Protein AF-A0A936DW73-F1 (afdb_monomer_lite)

Secondary structure (DSSP, 8-state):
-----------SS------EEEEEE-TTSSEEEEEE-TTSSS-EEEEEETTT--EEES--S--SEEEEEEE-TTSSEEEEEEEETTEEEEEEEETTT--EEEE--PPSSEEEEEEE-TTSSEEEEEEEETTEEEEEEEEETTS---

Foldseek 3Di:
DDDPPDDDDDDDDDDDDWDWDDWDAAPVNQWTWTFIQVVHPATFIWIQGPVVRDIDTLPPPDPFHWDDWDAFLVRQKIWTWTQDPNWTWIWMAGPVVSDIDTDPPDDTFHWADWDHDNVSFKIKIWGDDPVRHIDIDIDGSPPPPD

Radius of gyration: 16.47 Å; chains: 1; bounding box: 49×44×39 Å

Structure (mmCIF, N/CA/C/O backbone):
data_AF-A0A936DW73-F1
#
_entry.id   AF-A0A936DW73-F1
#
loop_
_atom_site.group_PDB
_atom_site.id
_atom_site.type_symbol
_atom_site.label_atom_id
_atom_site.label_alt_id
_atom_site.label_comp_id
_atom_site.label_asym_id
_atom_site.label_entity_id
_atom_site.label_seq_id
_atom_site.pdbx_PDB_ins_code
_atom_site.Cartn_x
_atom_site.Cartn_y
_atom_site.Cartn_z
_atom_site.occupancy
_atom_site.B_iso_or_equiv
_atom_site.auth_seq_id
_atom_site.auth_comp_id
_atom_site.auth_asym_id
_atom_site.auth_atom_id
_atom_site.pdbx_PDB_model_num
ATOM 1 N N . MET A 1 1 ? -27.380 -3.874 5.807 1.00 38.62 1 MET A N 1
ATOM 2 C CA . MET A 1 1 ? -26.579 -2.664 6.089 1.00 38.62 1 MET A CA 1
ATOM 3 C C . MET A 1 1 ? -26.500 -1.852 4.806 1.00 38.62 1 MET A C 1
ATOM 5 O O . MET A 1 1 ? -25.763 -2.228 3.907 1.00 38.62 1 MET A O 1
ATOM 9 N N . ILE A 1 2 ? -27.345 -0.833 4.660 1.00 32.47 2 ILE A N 1
ATOM 10 C CA . ILE A 1 2 ? -27.338 0.053 3.490 1.00 32.47 2 ILE A CA 1
ATOM 11 C C . ILE A 1 2 ? -26.479 1.252 3.886 1.00 32.47 2 ILE A C 1
ATOM 13 O O . ILE A 1 2 ? -26.839 1.973 4.812 1.00 32.47 2 ILE A O 1
ATOM 17 N N . LEU A 1 3 ? -25.318 1.416 3.248 1.00 42.44 3 LEU A N 1
ATOM 18 C CA . LEU A 1 3 ? -24.590 2.683 3.293 1.00 42.44 3 LEU A CA 1
ATOM 19 C C . LEU A 1 3 ? -25.507 3.744 2.677 1.00 42.44 3 LEU A C 1
ATOM 21 O O . LEU A 1 3 ? -26.065 3.517 1.601 1.00 42.44 3 LEU A O 1
ATOM 25 N N . ASP A 1 4 ? -25.712 4.846 3.397 1.00 39.56 4 ASP A N 1
ATOM 26 C CA . ASP A 1 4 ? -26.520 5.976 2.946 1.00 39.56 4 ASP A CA 1
ATOM 27 C C . ASP A 1 4 ? -26.100 6.372 1.519 1.00 39.56 4 ASP A C 1
ATOM 29 O O . ASP A 1 4 ? -24.930 6.641 1.250 1.00 39.56 4 ASP A O 1
ATOM 33 N N . LYS A 1 5 ? -27.054 6.330 0.582 1.00 41.62 5 LYS A N 1
ATOM 34 C CA . LYS A 1 5 ? -26.829 6.577 -0.852 1.00 41.62 5 LYS A CA 1
ATOM 35 C C . LYS A 1 5 ? -26.800 8.069 -1.198 1.00 41.62 5 LYS A C 1
ATOM 37 O O . LYS A 1 5 ? -26.857 8.416 -2.377 1.00 41.62 5 LYS A O 1
ATOM 42 N N . ARG A 1 6 ? -26.763 8.964 -0.210 1.00 32.53 6 ARG A N 1
ATOM 43 C CA . ARG A 1 6 ? -26.741 10.408 -0.454 1.00 32.53 6 ARG A CA 1
ATOM 44 C C . ARG A 1 6 ? -25.303 10.895 -0.650 1.00 32.53 6 ARG A C 1
ATOM 46 O O . ARG A 1 6 ? -24.536 10.902 0.311 1.00 32.53 6 ARG A O 1
ATOM 53 N N . PRO A 1 7 ? -24.917 11.356 -1.852 1.00 44.56 7 PRO A N 1
ATOM 54 C CA . PRO A 1 7 ? -23.742 12.207 -1.970 1.00 44.56 7 PRO A CA 1
ATOM 55 C C . PRO A 1 7 ? -23.962 13.475 -1.131 1.00 44.56 7 PRO A C 1
ATOM 57 O O . PRO A 1 7 ? -25.016 14.111 -1.201 1.00 44.56 7 PRO A O 1
ATOM 60 N N . PHE A 1 8 ? -22.979 13.830 -0.304 1.00 44.97 8 PHE A N 1
ATOM 61 C CA . PHE A 1 8 ? -23.017 15.039 0.513 1.00 44.97 8 PHE A CA 1
ATOM 62 C C . PHE A 1 8 ? -22.916 16.285 -0.384 1.00 44.97 8 PHE A C 1
ATOM 64 O O . PHE A 1 8 ? -21.824 16.765 -0.669 1.00 44.97 8 PHE A O 1
ATOM 71 N N . TYR A 1 9 ? -24.050 16.842 -0.814 1.00 40.03 9 TYR A N 1
ATOM 72 C CA . TYR A 1 9 ? -24.103 18.156 -1.463 1.00 40.03 9 TYR A CA 1
ATOM 73 C C . TYR A 1 9 ? -24.642 19.208 -0.493 1.00 40.03 9 TYR A C 1
ATOM 75 O O . TYR A 1 9 ? -25.777 19.101 -0.045 1.00 40.03 9 TYR A O 1
ATOM 83 N N . HIS A 1 10 ? -23.856 20.250 -0.202 1.00 41.38 10 HIS A N 1
ATOM 84 C CA . HIS A 1 10 ? -24.372 21.608 0.035 1.00 41.38 10 HIS A CA 1
ATOM 85 C C . HIS A 1 10 ? -23.477 22.584 -0.740 1.00 41.38 10 HIS A C 1
ATOM 87 O O . HIS A 1 10 ? -22.254 22.545 -0.579 1.00 41.38 10 HIS A O 1
ATOM 93 N N . HIS A 1 11 ? -24.088 23.442 -1.561 1.00 46.53 11 HIS A N 1
ATOM 94 C CA . HIS A 1 11 ? -23.428 24.513 -2.307 1.00 46.53 11 HIS A CA 1
ATOM 95 C C . HIS A 1 11 ? -23.401 25.821 -1.504 1.00 46.53 11 HIS A C 1
ATOM 97 O O . HIS A 1 11 ? -24.459 26.361 -1.191 1.00 46.53 11 HIS A O 1
ATOM 103 N N . ARG A 1 12 ? -22.191 26.336 -1.241 1.00 41.38 12 ARG A N 1
ATOM 104 C CA . ARG A 1 12 ? -21.750 27.752 -1.288 1.00 41.38 12 ARG A CA 1
ATOM 105 C C . ARG A 1 12 ? -20.299 27.812 -0.777 1.00 41.38 12 ARG A C 1
ATOM 107 O O . ARG A 1 12 ? -20.037 27.398 0.346 1.00 41.38 12 ARG A O 1
ATOM 114 N N . GLY A 1 13 ? -19.380 28.320 -1.603 1.00 42.72 13 GLY A N 1
ATOM 115 C CA . GLY A 1 13 ? -17.934 28.371 -1.332 1.00 42.72 13 GLY A CA 1
ATOM 116 C C . GLY A 1 13 ? -17.198 27.129 -1.841 1.00 42.72 13 GLY A C 1
ATOM 117 O O . GLY A 1 13 ? -17.769 26.042 -1.830 1.00 42.72 13 GLY A O 1
ATOM 118 N N . SER A 1 14 ? -15.972 27.299 -2.341 1.00 54.88 14 SER A N 1
ATOM 119 C CA . SER A 1 14 ? -15.091 26.255 -2.887 1.00 54.88 14 SER A CA 1
ATOM 120 C C . SER A 1 14 ? -14.898 25.116 -1.883 1.00 54.88 14 SER A C 1
ATOM 122 O O . SER A 1 14 ? -13.982 25.134 -1.066 1.00 54.88 14 SER A O 1
ATOM 124 N N . ARG A 1 15 ? -15.818 24.152 -1.877 1.00 57.50 15 ARG A N 1
ATOM 125 C CA . ARG A 1 15 ? -15.810 23.058 -0.917 1.00 57.50 15 ARG A CA 1
ATOM 126 C C . ARG A 1 15 ? -14.818 22.029 -1.426 1.00 57.50 15 ARG A C 1
ATOM 128 O O . ARG A 1 15 ? -15.060 21.419 -2.464 1.00 57.50 15 ARG A O 1
ATOM 135 N N . HIS A 1 16 ? -13.706 21.877 -0.711 1.00 67.56 16 HIS A N 1
ATOM 136 C CA . HIS A 1 16 ? -12.822 20.731 -0.884 1.00 67.56 16 HIS A CA 1
ATOM 137 C C . HIS A 1 16 ? -13.681 19.470 -0.756 1.00 67.56 16 HIS A C 1
ATOM 139 O O . HIS A 1 16 ? -14.330 19.257 0.272 1.00 67.56 16 HIS A O 1
ATOM 145 N N . ILE A 1 17 ? -13.807 18.720 -1.849 1.00 76.94 17 ILE A N 1
ATOM 146 C CA . ILE A 1 17 ? -14.508 17.441 -1.835 1.00 76.94 17 ILE A CA 1
ATOM 147 C C . ILE A 1 17 ? -13.473 16.431 -1.387 1.00 76.94 17 ILE A C 1
ATOM 149 O O . ILE A 1 17 ? -12.521 16.170 -2.117 1.00 76.94 17 ILE A O 1
ATOM 153 N N . GLU A 1 18 ? -13.688 15.884 -0.198 1.00 83.31 18 GLU A N 1
ATOM 154 C CA . GLU A 1 18 ? -12.795 14.894 0.383 1.00 83.31 18 GLU A CA 1
ATOM 155 C C . GLU A 1 18 ? -12.643 13.699 -0.566 1.00 83.31 18 GLU A C 1
ATOM 157 O O . GLU A 1 18 ? -13.616 13.077 -1.014 1.00 83.31 18 GLU A O 1
ATOM 162 N N . TYR A 1 19 ? -11.398 13.395 -0.892 1.00 87.25 19 TYR A N 1
ATOM 163 C CA . TYR A 1 19 ? -10.992 12.303 -1.746 1.00 87.25 19 TYR A CA 1
ATOM 164 C C . TYR A 1 19 ? -11.121 10.991 -0.975 1.00 87.25 19 TYR A C 1
ATOM 166 O O . TYR A 1 19 ? -10.615 10.860 0.133 1.00 87.25 19 TYR A O 1
ATOM 174 N N . PHE A 1 20 ? -11.766 9.987 -1.564 1.00 91.12 20 PHE A N 1
ATOM 175 C CA . PHE A 1 20 ? -11.780 8.620 -1.041 1.00 91.12 20 PHE A CA 1
ATOM 176 C C . PHE A 1 20 ? -11.665 7.648 -2.209 1.00 91.12 20 PHE A C 1
ATOM 178 O O . PHE A 1 20 ? -12.586 7.539 -3.022 1.00 91.12 20 PHE A O 1
ATOM 185 N N . ARG A 1 21 ? -10.535 6.944 -2.319 1.00 93.62 21 ARG A N 1
ATOM 186 C CA . ARG A 1 21 ? -10.292 5.980 -3.401 1.00 93.62 21 ARG A CA 1
ATOM 187 C C . ARG A 1 21 ? -9.642 4.689 -2.932 1.00 93.62 21 ARG A C 1
ATOM 189 O O . ARG A 1 21 ? -9.089 4.592 -1.839 1.00 93.62 21 ARG A O 1
ATOM 196 N N . THR A 1 22 ? -9.742 3.694 -3.810 1.00 93.88 22 THR A N 1
ATOM 197 C CA . THR A 1 22 ? -9.154 2.362 -3.646 1.00 93.88 22 THR A CA 1
ATOM 198 C C . THR A 1 22 ? -9.610 1.651 -2.358 1.00 93.88 22 THR A C 1
ATOM 200 O O . THR A 1 22 ? -8.775 1.068 -1.677 1.00 93.88 22 THR A O 1
ATOM 203 N N . PRO A 1 23 ? -10.904 1.664 -1.974 1.00 97.25 23 PRO A N 1
ATOM 204 C CA . PRO A 1 23 ? -11.325 0.985 -0.751 1.00 97.25 23 PRO A CA 1
ATOM 205 C C . PRO A 1 23 ? -11.020 -0.518 -0.832 1.00 97.25 23 PRO A C 1
ATOM 207 O O . PRO A 1 23 ? -11.382 -1.181 -1.806 1.00 97.25 23 PRO A O 1
ATOM 210 N N . GLN A 1 24 ? -10.366 -1.061 0.194 1.00 98.25 24 GLN A N 1
ATOM 211 C CA . GLN A 1 24 ? -10.113 -2.498 0.345 1.00 98.25 24 GLN A CA 1
ATOM 212 C C . GLN A 1 24 ? -10.426 -2.918 1.776 1.00 98.25 24 GLN A C 1
ATOM 214 O O . GLN A 1 24 ? -9.966 -2.282 2.722 1.00 98.25 24 GLN A O 1
ATOM 219 N N . PHE A 1 25 ? -11.200 -3.991 1.943 1.00 98.44 25 PHE A N 1
ATOM 220 C CA . PHE A 1 25 ? -11.410 -4.574 3.265 1.00 98.44 25 PHE A CA 1
ATOM 221 C C . PHE A 1 25 ? -10.084 -5.066 3.846 1.00 98.44 25 PHE A C 1
ATOM 223 O O . PHE A 1 25 ? -9.242 -5.605 3.122 1.00 98.44 25 PHE A O 1
ATOM 230 N N . SER A 1 26 ? -9.918 -4.922 5.159 1.00 97.81 26 SER A N 1
ATOM 231 C CA . SER A 1 26 ? -8.905 -5.683 5.880 1.00 97.81 26 SER A CA 1
ATOM 232 C C . SER A 1 26 ? -9.166 -7.179 5.737 1.00 97.81 26 SER A C 1
ATOM 234 O O . SER A 1 26 ? -10.292 -7.619 5.496 1.00 97.81 26 SER A O 1
ATOM 236 N N . LYS A 1 27 ? -8.117 -7.988 5.904 1.00 97.25 27 LYS A N 1
ATOM 237 C CA . LYS A 1 27 ? -8.211 -9.444 5.746 1.00 97.25 27 LYS A CA 1
ATOM 238 C C . LYS A 1 27 ? -9.231 -10.087 6.690 1.00 97.25 27 LYS A C 1
ATOM 240 O O . LYS A 1 27 ? -9.863 -11.072 6.323 1.00 97.25 27 LYS A O 1
ATOM 245 N N . ASP A 1 28 ? -9.393 -9.519 7.881 1.00 96.69 28 ASP A N 1
ATOM 246 C CA . ASP A 1 28 ? -10.365 -9.943 8.890 1.00 96.69 28 ASP A CA 1
ATOM 247 C C . ASP A 1 28 ? -11.760 -9.309 8.718 1.00 96.69 28 ASP A C 1
ATOM 249 O O . ASP A 1 28 ? -12.665 -9.595 9.499 1.00 96.69 28 ASP A O 1
ATOM 253 N N . GLY A 1 29 ? -11.939 -8.435 7.721 1.00 97.50 29 GLY A N 1
ATOM 254 C CA . GLY A 1 29 ? -13.192 -7.743 7.425 1.00 97.50 29 GLY A CA 1
ATOM 255 C C . GLY A 1 29 ? -13.611 -6.681 8.447 1.00 97.50 29 GLY A C 1
ATOM 256 O O . GLY A 1 29 ? -14.701 -6.125 8.317 1.00 97.50 29 GLY A O 1
ATOM 257 N N . LYS A 1 30 ? -12.787 -6.379 9.459 1.00 97.81 30 LYS A N 1
ATOM 258 C CA . LYS A 1 30 ? -13.138 -5.431 10.533 1.00 97.81 30 LYS A CA 1
ATOM 259 C C . LYS A 1 30 ? -13.007 -3.967 10.129 1.00 97.81 30 LYS A C 1
ATOM 261 O O . LYS A 1 30 ? -13.571 -3.097 10.796 1.00 97.81 30 LYS A O 1
ATOM 266 N N . GLY A 1 31 ? -12.308 -3.683 9.040 1.00 97.81 31 GLY A N 1
ATOM 267 C CA . GLY A 1 31 ? -12.113 -2.323 8.575 1.00 97.81 31 GLY A CA 1
ATOM 268 C C . GLY A 1 31 ? -11.895 -2.202 7.082 1.00 97.81 31 GLY A C 1
ATOM 269 O O . GLY A 1 31 ? -11.916 -3.178 6.331 1.00 97.81 31 GLY A O 1
ATOM 270 N N . ILE A 1 32 ? -11.705 -0.958 6.661 1.00 98.25 32 ILE A N 1
ATOM 271 C CA . ILE A 1 32 ? -11.457 -0.576 5.275 1.00 98.25 32 ILE A CA 1
ATOM 272 C C . ILE A 1 32 ? -10.182 0.258 5.232 1.00 98.25 32 ILE A C 1
ATOM 274 O O . ILE A 1 32 ? -10.091 1.291 5.894 1.00 98.25 32 ILE A O 1
ATOM 278 N N . TYR A 1 33 ? -9.218 -0.169 4.425 1.00 97.94 33 TYR A N 1
ATOM 279 C CA . TYR A 1 33 ? -8.119 0.681 3.989 1.00 97.94 33 TYR A CA 1
ATOM 280 C C . TYR A 1 33 ? -8.588 1.573 2.842 1.00 97.94 33 TYR A C 1
ATOM 282 O O . TYR A 1 33 ? -9.336 1.123 1.970 1.00 97.94 33 TYR A O 1
ATOM 290 N N . VAL A 1 34 ? -8.163 2.834 2.835 1.00 97.56 34 VAL A N 1
ATOM 291 C CA . VAL A 1 34 ? -8.581 3.821 1.833 1.00 97.56 34 VAL A CA 1
ATOM 292 C C . VAL A 1 34 ? -7.502 4.884 1.634 1.00 97.56 34 VAL A C 1
ATOM 294 O O . VAL A 1 34 ? -6.810 5.248 2.584 1.00 97.56 34 VAL A O 1
ATOM 297 N N . VAL A 1 35 ? -7.370 5.400 0.410 1.00 97.00 35 VAL A N 1
ATOM 298 C CA . VAL A 1 35 ? -6.617 6.637 0.151 1.00 97.00 35 VAL A CA 1
ATOM 299 C C . VAL A 1 35 ? -7.557 7.813 0.335 1.00 97.00 35 VAL A C 1
ATOM 301 O O . VAL A 1 35 ? -8.600 7.865 -0.322 1.00 97.00 35 VAL A O 1
ATOM 304 N N . THR A 1 36 ? -7.191 8.758 1.193 1.00 95.75 36 THR A N 1
ATOM 305 C CA . THR A 1 36 ? -7.990 9.958 1.435 1.00 95.75 36 THR A CA 1
ATOM 306 C C . THR A 1 36 ? -7.130 11.174 1.728 1.00 95.75 36 THR A C 1
ATOM 308 O O . THR A 1 36 ? -5.992 11.035 2.157 1.00 95.75 36 THR A O 1
ATOM 311 N N . ASP A 1 37 ? -7.662 12.363 1.494 1.00 94.31 37 ASP A N 1
ATOM 312 C CA . ASP A 1 37 ? -7.109 13.633 1.962 1.00 94.31 37 ASP A CA 1
ATOM 313 C C . ASP A 1 37 ? -7.948 14.239 3.102 1.00 94.31 37 ASP A C 1
ATOM 315 O O . ASP A 1 37 ? -7.740 15.393 3.455 1.00 94.31 37 ASP A O 1
ATOM 319 N N . PHE A 1 38 ? -8.825 13.452 3.742 1.00 92.00 38 PHE A N 1
ATOM 320 C CA . PHE A 1 38 ? -9.681 13.916 4.834 1.00 92.00 38 PHE A CA 1
ATOM 321 C C . PHE A 1 38 ? -8.894 14.667 5.912 1.00 92.00 38 PHE A C 1
ATOM 323 O O . PHE A 1 38 ? -8.025 14.082 6.573 1.00 92.00 38 PHE A O 1
ATOM 330 N N . ASN A 1 39 ? -9.216 15.953 6.099 1.00 90.12 39 ASN A N 1
ATOM 331 C CA . ASN A 1 39 ? -8.519 16.884 6.999 1.00 90.12 39 ASN A CA 1
ATOM 332 C C . ASN A 1 39 ? -6.996 16.985 6.756 1.00 90.12 39 ASN A C 1
ATOM 334 O O . ASN A 1 39 ? -6.218 17.211 7.685 1.00 90.12 39 ASN A O 1
ATOM 338 N N . SER A 1 40 ? -6.554 16.817 5.513 1.00 90.06 40 SER A N 1
ATOM 339 C CA . SER A 1 40 ? -5.156 16.863 5.091 1.00 90.06 40 SER A CA 1
ATOM 340 C C . SER A 1 40 ? -5.014 17.648 3.787 1.00 90.06 40 SER A C 1
ATOM 342 O O . SER A 1 40 ? -5.922 17.713 2.969 1.00 90.06 40 SER A O 1
ATOM 344 N N . LYS A 1 41 ? -3.839 18.245 3.571 1.00 89.31 41 LYS A N 1
ATOM 345 C CA . LYS A 1 41 ? -3.490 18.878 2.285 1.00 89.31 41 LYS A CA 1
ATOM 346 C C . LYS A 1 41 ? -2.912 17.893 1.267 1.00 89.31 41 LYS A C 1
ATOM 348 O O . LYS A 1 41 ? -2.688 18.271 0.125 1.00 89.31 41 LYS A O 1
ATOM 353 N N . VAL A 1 42 ? -2.621 16.670 1.704 1.00 91.19 42 VAL A N 1
ATOM 354 C CA . VAL A 1 42 ? -2.035 15.597 0.896 1.00 91.19 42 VAL A CA 1
ATOM 355 C C . VAL A 1 42 ? -2.827 14.314 1.091 1.00 91.19 42 VAL A C 1
ATOM 357 O O . VAL A 1 42 ? -3.279 14.023 2.205 1.00 91.19 42 VAL A O 1
ATOM 360 N N . ARG A 1 43 ? -2.961 13.526 0.025 1.00 95.06 43 ARG A N 1
ATOM 361 C CA . ARG A 1 43 ? -3.557 12.187 0.086 1.00 95.06 43 ARG A CA 1
ATOM 362 C C . ARG A 1 43 ? -2.687 11.237 0.908 1.00 95.06 43 ARG A C 1
ATOM 364 O O . ARG A 1 43 ? -1.471 11.199 0.742 1.00 95.06 43 ARG A O 1
ATOM 371 N N . TYR A 1 44 ? -3.311 10.445 1.772 1.00 95.62 44 TYR A N 1
ATOM 372 C CA . TYR A 1 44 ? -2.657 9.505 2.676 1.00 95.62 44 TYR A CA 1
ATOM 373 C C . TYR A 1 44 ? -3.407 8.170 2.762 1.00 95.62 44 TYR A C 1
ATOM 375 O O . TYR A 1 44 ? -4.592 8.080 2.438 1.00 95.62 44 TYR A O 1
ATOM 383 N N . LEU A 1 45 ? -2.719 7.125 3.232 1.00 96.56 45 LEU A N 1
ATOM 384 C CA . LEU A 1 45 ? -3.323 5.829 3.528 1.00 96.56 45 LEU A CA 1
ATOM 385 C C . LEU A 1 45 ? -3.977 5.870 4.911 1.00 96.56 45 LEU A C 1
ATOM 387 O O . LEU A 1 45 ? -3.318 6.142 5.921 1.00 96.56 45 LEU A O 1
ATOM 391 N N . ALA A 1 46 ? -5.265 5.555 4.959 1.00 96.12 46 ALA A N 1
ATOM 392 C CA . ALA A 1 46 ? -6.056 5.490 6.176 1.00 96.12 46 ALA A CA 1
ATOM 393 C 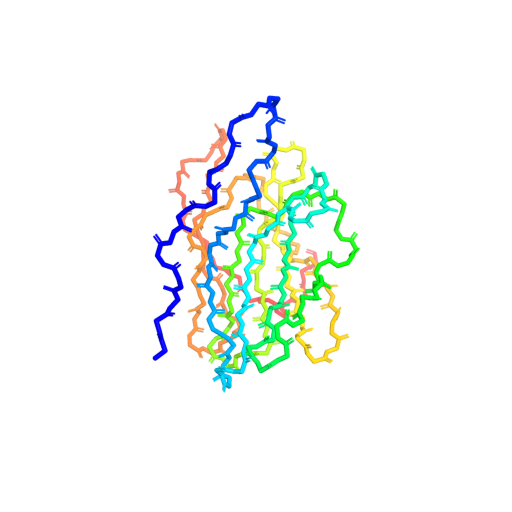C . ALA A 1 46 ? -6.651 4.097 6.393 1.00 96.12 46 ALA A C 1
ATOM 395 O O . ALA A 1 46 ? -6.855 3.334 5.449 1.00 96.12 46 ALA A O 1
ATOM 396 N N . TYR A 1 47 ? -6.978 3.808 7.649 1.00 97.25 47 TYR A N 1
ATOM 397 C CA . TYR A 1 47 ? -7.808 2.688 8.067 1.00 97.25 47 TYR A CA 1
ATOM 398 C C . TYR A 1 47 ? -9.067 3.213 8.761 1.00 97.25 47 TYR A C 1
ATOM 400 O O . TYR A 1 47 ? -8.979 4.036 9.678 1.00 97.25 47 TYR A O 1
ATOM 408 N N . LEU A 1 48 ? -10.227 2.732 8.324 1.00 97.19 48 LEU A N 1
ATOM 409 C CA . LEU A 1 48 ? -11.524 2.952 8.951 1.00 97.19 48 LEU A CA 1
ATOM 410 C C . LEU A 1 48 ? -11.956 1.676 9.666 1.00 97.19 48 LEU A C 1
ATOM 412 O O . LEU A 1 48 ? -12.240 0.668 9.019 1.00 97.19 48 LEU A O 1
ATOM 416 N N . ASP A 1 49 ? -12.071 1.738 10.986 1.00 97.75 49 ASP A N 1
ATOM 417 C CA . ASP A 1 49 ? -12.669 0.667 11.774 1.00 97.75 49 ASP A CA 1
ATOM 418 C C . ASP 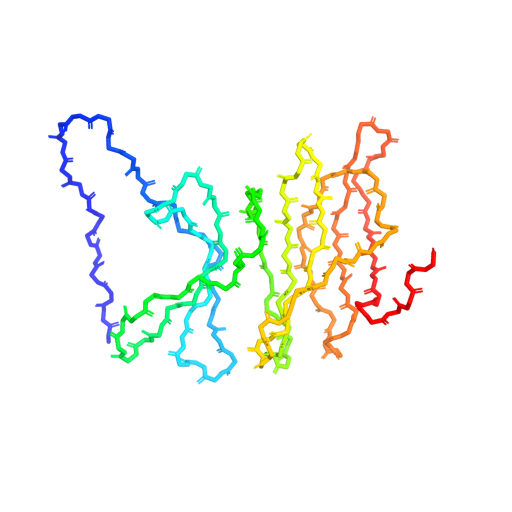A 1 49 ? -14.199 0.680 11.605 1.00 97.75 49 ASP A C 1
ATOM 420 O O . ASP A 1 49 ? -14.860 1.700 11.822 1.00 97.75 49 ASP A O 1
ATOM 424 N N . LEU A 1 50 ? -14.789 -0.444 11.188 1.00 97.31 50 LEU A N 1
ATOM 425 C CA . LEU A 1 50 ? -16.214 -0.487 10.849 1.00 97.31 50 LEU A CA 1
ATOM 426 C C . LEU A 1 50 ? -17.132 -0.520 12.068 1.00 97.31 50 LEU A C 1
ATOM 428 O O . LEU A 1 50 ? -18.281 -0.082 11.942 1.00 97.31 50 LEU A O 1
ATOM 432 N N . ALA A 1 51 ? -16.658 -1.015 13.210 1.00 97.44 51 ALA A N 1
ATOM 433 C CA . ALA A 1 51 ? -17.445 -1.092 14.435 1.00 97.44 51 ALA A CA 1
ATOM 434 C C . ALA A 1 51 ? -17.553 0.285 15.103 1.00 97.44 51 ALA A C 1
ATOM 436 O O . ALA A 1 51 ? -18.640 0.733 15.454 1.00 97.44 51 ALA A O 1
ATOM 437 N N . THR A 1 52 ? -16.424 0.977 15.219 1.00 97.31 52 THR A N 1
ATOM 438 C CA . THR A 1 52 ? -16.293 2.252 15.937 1.00 97.31 52 THR A CA 1
ATOM 439 C C . THR A 1 52 ? -16.424 3.475 15.037 1.00 97.31 52 THR A C 1
ATOM 441 O O . THR A 1 52 ? -16.579 4.585 15.538 1.00 97.31 52 THR A O 1
ATOM 444 N N . LYS A 1 53 ? -16.335 3.295 13.711 1.00 93.62 53 LYS A N 1
ATOM 445 C CA . LYS A 1 53 ? -16.236 4.376 12.713 1.00 93.62 53 LYS A CA 1
ATOM 446 C C . LYS A 1 53 ? -15.009 5.272 12.900 1.00 93.62 53 LYS A C 1
ATOM 448 O O . LYS A 1 53 ? -14.956 6.375 12.358 1.00 93.62 53 LYS A O 1
ATOM 453 N N . LYS A 1 54 ? -14.008 4.805 13.651 1.00 94.81 54 LYS A N 1
ATOM 454 C CA . LYS A 1 54 ? -12.770 5.542 13.891 1.00 94.81 54 LYS A CA 1
ATOM 455 C C . LYS A 1 54 ? -11.869 5.490 12.659 1.00 94.81 54 LYS A C 1
ATOM 457 O O . LYS A 1 54 ? -11.553 4.413 12.158 1.00 94.81 54 LYS A O 1
ATOM 462 N N . TYR A 1 55 ? -11.395 6.661 12.241 1.00 90.38 55 TYR A N 1
ATOM 463 C CA . TYR A 1 55 ? -10.359 6.822 11.223 1.00 90.38 55 TYR A CA 1
ATOM 464 C C . TYR A 1 55 ? -8.968 6.873 11.855 1.00 90.38 55 TYR A C 1
ATOM 466 O O . TYR A 1 55 ? -8.767 7.499 12.896 1.00 90.38 55 TYR A O 1
ATOM 474 N N . THR A 1 56 ? -7.992 6.222 11.226 1.00 93.81 56 THR A N 1
ATOM 475 C CA . THR A 1 56 ? -6.582 6.259 11.635 1.00 93.81 56 THR A CA 1
ATOM 476 C C . THR A 1 56 ? -5.686 6.411 10.412 1.00 93.81 56 THR A C 1
ATOM 478 O O . THR A 1 56 ? -5.775 5.622 9.475 1.00 93.81 56 THR A O 1
ATOM 481 N N . ARG A 1 57 ? -4.801 7.414 10.424 1.00 93.94 57 ARG A N 1
ATOM 482 C CA . ARG A 1 57 ? -3.756 7.581 9.405 1.00 93.94 57 ARG A CA 1
ATOM 483 C C . ARG A 1 57 ? -2.659 6.533 9.614 1.00 93.94 57 ARG A C 1
ATOM 485 O O . ARG A 1 57 ? -2.079 6.467 10.698 1.00 93.94 57 ARG A O 1
ATOM 492 N N . ILE A 1 58 ? -2.394 5.732 8.582 1.00 93.69 58 ILE A N 1
ATOM 493 C CA . ILE A 1 58 ? -1.382 4.664 8.580 1.00 93.69 58 ILE A CA 1
ATOM 494 C C . ILE A 1 58 ? -0.031 5.213 8.114 1.00 93.69 58 ILE A C 1
ATOM 496 O O . ILE A 1 58 ? 0.971 5.045 8.800 1.00 93.69 58 ILE A O 1
ATOM 500 N N . SER A 1 59 ? -0.013 5.944 6.999 1.00 90.69 59 SER A N 1
ATOM 501 C CA . SER A 1 59 ? 1.195 6.551 6.425 1.00 90.69 59 SER A CA 1
ATOM 502 C C . SER A 1 59 ? 1.574 7.846 7.158 1.00 90.69 59 SER A C 1
ATOM 504 O O . SER A 1 59 ? 1.263 8.954 6.705 1.00 90.69 59 SER A O 1
ATOM 506 N N . LYS A 1 60 ? 2.157 7.716 8.354 1.00 84.25 60 LYS A N 1
ATOM 507 C CA . LYS A 1 60 ? 2.457 8.853 9.244 1.00 84.25 60 LYS A CA 1
ATOM 508 C C . LYS A 1 60 ? 3.696 9.647 8.827 1.00 84.25 60 LYS A C 1
ATOM 510 O O . LYS A 1 60 ? 3.714 10.854 9.049 1.00 84.25 60 LYS A O 1
ATOM 515 N N . ASN A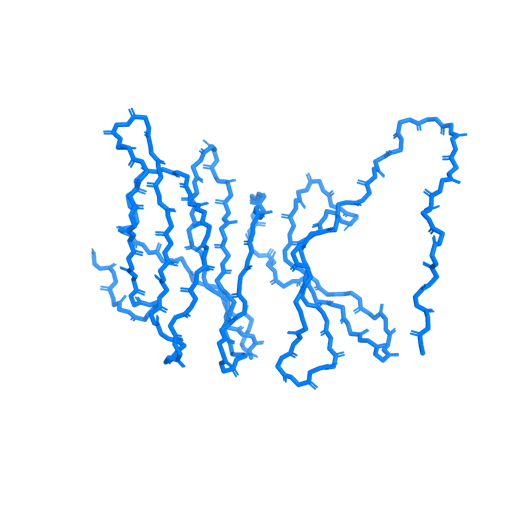 1 61 ? 4.695 8.990 8.238 1.00 77.75 61 ASN A N 1
ATOM 516 C CA . ASN A 1 61 ? 5.999 9.604 7.963 1.00 77.75 61 ASN A CA 1
ATOM 517 C C . ASN A 1 61 ? 6.103 10.192 6.548 1.00 77.75 61 ASN A C 1
ATOM 519 O O . ASN A 1 61 ? 6.984 11.005 6.277 1.00 77.75 61 ASN A O 1
ATOM 523 N N . THR A 1 62 ? 5.188 9.824 5.653 1.00 75.19 62 THR A N 1
ATOM 524 C CA . THR A 1 62 ? 5.161 10.308 4.273 1.00 75.19 62 THR A CA 1
ATOM 525 C C . THR A 1 62 ? 4.633 11.741 4.207 1.00 75.19 62 THR A C 1
ATOM 527 O O . THR A 1 62 ? 3.506 12.034 4.624 1.00 75.19 62 THR A O 1
ATOM 530 N N . GLN A 1 63 ? 5.454 12.639 3.663 1.00 83.56 63 GLN A N 1
ATOM 531 C CA . GLN A 1 63 ? 5.100 14.047 3.431 1.00 83.56 63 GLN A CA 1
ATOM 532 C C . GLN A 1 63 ? 4.472 14.281 2.047 1.00 83.56 63 GLN A C 1
ATOM 534 O O . GLN A 1 63 ? 3.896 15.336 1.796 1.00 83.56 63 GLN A O 1
ATOM 539 N N . TRP A 1 64 ? 4.568 13.282 1.174 1.00 90.19 64 TRP A N 1
ATOM 540 C CA . TRP A 1 64 ? 4.122 13.299 -0.212 1.00 90.19 64 TRP A CA 1
ATOM 541 C C . TRP A 1 64 ? 2.763 12.613 -0.393 1.00 90.19 64 TRP A C 1
ATOM 543 O O . TRP A 1 64 ? 2.267 11.921 0.500 1.00 90.19 64 TRP A O 1
ATOM 553 N N . GLU A 1 65 ? 2.145 12.815 -1.557 1.00 93.31 65 GLU A N 1
ATOM 554 C CA . GLU A 1 65 ? 0.821 12.268 -1.841 1.00 93.31 65 GLU A CA 1
ATOM 555 C C . GLU A 1 65 ? 0.864 10.768 -2.121 1.00 93.31 65 GLU A C 1
ATOM 557 O O . GLU A 1 65 ? 1.642 10.285 -2.944 1.00 93.31 65 GLU A O 1
ATOM 562 N N . ILE A 1 66 ? -0.036 10.023 -1.487 1.00 95.81 66 ILE A N 1
ATOM 563 C CA . ILE A 1 66 ? -0.295 8.632 -1.848 1.00 95.81 66 ILE A CA 1
ATOM 564 C C . ILE A 1 66 ? -1.255 8.583 -3.035 1.00 95.81 66 ILE A C 1
ATOM 566 O O . ILE A 1 66 ? -2.379 9.085 -2.975 1.00 95.81 66 ILE A O 1
ATOM 570 N N . ASP A 1 67 ? -0.816 7.923 -4.104 1.00 95.44 67 ASP A N 1
ATOM 571 C CA . ASP A 1 67 ? -1.612 7.736 -5.315 1.00 95.44 67 ASP A CA 1
ATOM 572 C C . ASP A 1 67 ? -2.472 6.476 -5.261 1.00 95.44 67 ASP A C 1
ATOM 574 O O . ASP A 1 67 ? -3.631 6.496 -5.678 1.00 95.44 67 ASP A O 1
ATOM 578 N N . ASN A 1 68 ? -1.921 5.370 -4.758 1.00 96.88 68 ASN A N 1
ATOM 579 C CA . ASN A 1 68 ? -2.595 4.077 -4.752 1.00 96.88 68 ASN A CA 1
ATOM 580 C C . ASN A 1 68 ? -2.005 3.133 -3.696 1.00 96.88 68 ASN A C 1
ATOM 582 O O . ASN A 1 68 ? -0.892 3.345 -3.214 1.00 96.88 68 ASN A O 1
ATOM 586 N N . PHE A 1 69 ? -2.732 2.061 -3.372 1.00 97.94 69 PHE A N 1
ATOM 587 C CA . PHE A 1 69 ? -2.226 0.988 -2.520 1.00 97.94 69 PHE A CA 1
ATOM 588 C C . PHE A 1 69 ? -2.827 -0.386 -2.847 1.00 97.94 69 PHE A C 1
ATOM 590 O O . PHE A 1 69 ? -3.895 -0.507 -3.460 1.00 97.94 69 PHE A O 1
ATOM 597 N N . LYS A 1 70 ? -2.172 -1.441 -2.356 1.00 98.38 70 LYS A N 1
ATOM 598 C CA . LYS A 1 70 ? -2.683 -2.817 -2.349 1.00 98.38 70 LYS A CA 1
ATOM 599 C C . LYS A 1 70 ? -2.339 -3.551 -1.062 1.00 98.38 70 LYS A C 1
ATOM 601 O O . LYS A 1 70 ? -1.171 -3.614 -0.683 1.00 98.38 70 LYS A O 1
ATOM 606 N N . LEU A 1 71 ? -3.350 -4.165 -0.449 1.00 98.31 71 LEU A N 1
ATOM 607 C CA . LEU A 1 71 ? -3.181 -5.093 0.668 1.00 98.31 71 LEU A CA 1
ATOM 608 C C . LEU A 1 71 ? -2.655 -6.445 0.162 1.00 98.31 71 LEU A C 1
ATOM 610 O O . LEU A 1 71 ? -3.158 -6.966 -0.837 1.00 98.31 71 LEU A O 1
ATOM 614 N N . SER A 1 72 ? -1.663 -7.008 0.851 1.00 98.38 72 SER A N 1
ATOM 615 C CA . SER A 1 72 ? -1.129 -8.339 0.565 1.00 98.38 72 SER A CA 1
ATOM 616 C C . SER A 1 72 ? -2.181 -9.436 0.808 1.00 98.38 72 SER A C 1
ATOM 618 O O . SER A 1 72 ? -3.074 -9.270 1.646 1.00 98.38 72 SER A O 1
ATOM 620 N N . PRO A 1 73 ? -2.108 -10.588 0.116 1.00 98.25 73 PRO A N 1
ATOM 621 C CA . PRO A 1 73 ? -3.069 -11.682 0.287 1.00 98.25 73 PRO A CA 1
ATOM 622 C C . PRO A 1 73 ? -3.190 -12.218 1.722 1.00 98.25 73 PRO A C 1
ATOM 624 O O . PRO A 1 73 ? -4.283 -12.642 2.131 1.00 98.25 73 PRO A O 1
ATOM 627 N N . ASP A 1 74 ? -2.090 -12.198 2.479 1.00 97.88 74 ASP A N 1
ATOM 628 C CA . ASP A 1 74 ? -2.037 -12.571 3.896 1.00 97.88 74 ASP A CA 1
ATOM 629 C C . ASP A 1 74 ? -2.510 -11.461 4.853 1.00 97.88 74 ASP A C 1
ATOM 631 O O . ASP A 1 74 ? -2.726 -11.723 6.036 1.00 97.88 74 ASP A O 1
ATOM 635 N N . GLY A 1 75 ? -2.729 -10.246 4.344 1.00 97.62 75 GLY A N 1
ATOM 636 C CA . GLY A 1 75 ? -3.228 -9.106 5.102 1.00 97.62 75 GLY A CA 1
ATOM 637 C C . GLY A 1 75 ? -2.218 -8.463 6.045 1.00 97.62 75 GLY A C 1
ATOM 638 O O . GLY A 1 75 ? -2.645 -7.720 6.925 1.00 97.62 75 GLY A O 1
ATOM 639 N N . LYS A 1 76 ? -0.920 -8.760 5.920 1.00 97.00 76 LYS A N 1
ATOM 640 C CA . LYS A 1 76 ? 0.119 -8.247 6.830 1.00 97.00 76 LYS A CA 1
ATOM 641 C C . LYS A 1 76 ? 0.841 -7.016 6.304 1.00 97.00 76 LYS A C 1
ATOM 643 O O . LYS A 1 76 ? 1.365 -6.239 7.101 1.00 97.00 76 LYS A O 1
ATOM 648 N N . THR A 1 77 ? 0.838 -6.814 4.991 1.00 97.62 77 THR A N 1
ATOM 649 C CA . THR A 1 77 ? 1.614 -5.762 4.340 1.00 97.62 77 THR A CA 1
ATOM 650 C C . THR A 1 77 ? 0.753 -4.968 3.369 1.00 97.62 77 THR A C 1
ATOM 652 O O . THR A 1 77 ? -0.103 -5.514 2.675 1.00 97.62 77 THR A O 1
ATOM 655 N N . ILE A 1 78 ? 0.979 -3.659 3.293 1.00 97.81 78 ILE A N 1
ATOM 656 C CA . ILE A 1 78 ? 0.363 -2.793 2.285 1.00 97.81 78 ILE A CA 1
ATOM 657 C C . ILE A 1 78 ? 1.461 -2.184 1.426 1.00 97.81 78 ILE A C 1
ATOM 659 O O . ILE A 1 78 ? 2.303 -1.458 1.941 1.00 97.81 78 ILE A O 1
ATOM 663 N N . ALA A 1 79 ? 1.423 -2.446 0.121 1.00 97.88 79 ALA A N 1
ATOM 664 C CA . ALA A 1 79 ? 2.243 -1.732 -0.850 1.00 97.88 79 ALA A CA 1
ATOM 665 C C . ALA A 1 79 ? 1.550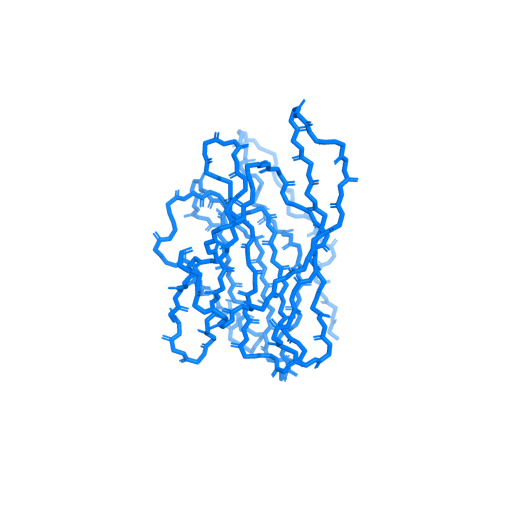 -0.429 -1.245 1.00 97.88 79 ALA A C 1
ATOM 667 O O . ALA A 1 79 ? 0.340 -0.421 -1.480 1.00 97.88 79 ALA A O 1
ATOM 668 N N . VAL A 1 80 ? 2.311 0.656 -1.336 1.00 96.94 80 VAL A N 1
ATOM 669 C CA . VAL A 1 80 ? 1.819 2.008 -1.603 1.00 96.94 80 VAL A CA 1
ATOM 670 C C . VAL A 1 80 ? 2.690 2.677 -2.654 1.00 96.94 80 VAL A C 1
ATOM 672 O O . VAL A 1 80 ? 3.915 2.650 -2.556 1.00 96.94 80 VAL A O 1
ATOM 675 N N . THR A 1 81 ? 2.061 3.323 -3.634 1.00 97.25 81 THR A N 1
ATOM 676 C CA . THR A 1 81 ? 2.753 4.242 -4.544 1.00 97.25 81 THR A CA 1
ATOM 677 C C . THR A 1 81 ? 2.593 5.670 -4.045 1.00 97.25 81 THR A C 1
ATOM 679 O O . THR A 1 81 ? 1.467 6.151 -3.879 1.00 97.25 81 THR A O 1
ATOM 682 N N . CYS A 1 82 ? 3.712 6.350 -3.840 1.00 96.12 82 CYS A N 1
ATOM 683 C CA . CYS A 1 82 ? 3.767 7.741 -3.426 1.00 96.12 82 CYS A CA 1
ATOM 684 C C . CYS A 1 82 ? 4.338 8.609 -4.550 1.00 96.12 82 CYS A C 1
ATOM 686 O O . CYS A 1 82 ? 5.302 8.206 -5.198 1.00 96.12 82 CYS A O 1
ATOM 688 N N . ASN A 1 83 ? 3.736 9.769 -4.803 1.00 95.12 83 ASN A N 1
ATOM 689 C CA . ASN A 1 83 ? 4.212 10.729 -5.791 1.00 95.12 83 ASN A CA 1
ATOM 690 C C . ASN A 1 83 ? 5.176 11.718 -5.138 1.00 95.12 83 ASN A C 1
ATOM 692 O O . ASN A 1 83 ? 4.749 12.655 -4.462 1.00 95.12 83 ASN A O 1
ATOM 696 N N . GLU A 1 84 ? 6.466 11.512 -5.371 1.00 94.25 84 GLU A N 1
ATOM 697 C CA . GLU A 1 84 ? 7.530 12.402 -4.924 1.00 94.25 84 GLU A CA 1
ATOM 698 C C . GLU A 1 84 ? 8.065 13.166 -6.133 1.00 94.25 84 GLU A C 1
ATOM 700 O O . GLU A 1 84 ? 8.686 12.583 -7.022 1.00 94.25 84 GLU A O 1
ATOM 705 N N . GLU A 1 85 ? 7.775 14.467 -6.193 1.00 91.50 85 GLU A N 1
ATOM 706 C CA . GLU A 1 85 ? 8.241 15.367 -7.262 1.00 91.50 85 GLU A CA 1
ATOM 707 C C . GLU A 1 85 ? 7.902 14.894 -8.692 1.00 91.50 85 GLU A C 1
ATOM 709 O O . GLU A 1 85 ? 8.661 15.097 -9.639 1.00 91.50 85 GLU A O 1
ATOM 714 N N . GLY A 1 86 ? 6.740 14.259 -8.874 1.00 90.38 86 GLY A N 1
ATOM 715 C CA . GLY A 1 86 ? 6.292 13.745 -10.172 1.00 90.38 86 GLY A CA 1
ATOM 716 C C . GLY A 1 86 ? 6.788 12.335 -10.498 1.00 90.38 86 GLY A C 1
ATOM 717 O O . GLY A 1 86 ? 6.546 11.847 -11.605 1.00 90.38 86 GLY A O 1
ATOM 718 N N . VAL A 1 87 ? 7.457 11.667 -9.556 1.00 94.69 87 VAL A N 1
ATOM 719 C CA . VAL A 1 87 ? 7.993 10.309 -9.704 1.00 94.69 87 VAL A CA 1
ATOM 720 C C . VAL A 1 87 ? 7.350 9.392 -8.677 1.00 94.69 87 VAL A C 1
ATOM 722 O O . VAL A 1 87 ? 7.223 9.738 -7.504 1.00 94.69 87 VAL A O 1
ATOM 725 N N . SER A 1 88 ? 6.975 8.184 -9.090 1.00 96.56 88 SER A N 1
ATOM 726 C CA . SER A 1 88 ? 6.482 7.193 -8.142 1.00 96.56 88 SER A CA 1
ATOM 727 C C . SER A 1 88 ? 7.626 6.605 -7.317 1.00 96.56 88 SER A C 1
ATOM 729 O O . SER A 1 88 ? 8.600 6.081 -7.860 1.00 96.56 88 SER A O 1
ATOM 731 N N . LYS A 1 89 ? 7.470 6.614 -5.995 1.00 95.81 89 LYS A N 1
ATOM 732 C CA . LYS A 1 89 ? 8.206 5.759 -5.062 1.00 95.81 89 LYS A CA 1
ATOM 733 C C . LYS A 1 89 ? 7.292 4.654 -4.552 1.00 95.81 89 LYS A C 1
ATOM 735 O O . LYS A 1 89 ? 6.104 4.879 -4.324 1.00 95.81 89 LYS A O 1
ATOM 740 N N . LEU A 1 90 ? 7.853 3.462 -4.386 1.00 96.31 90 LEU A N 1
ATOM 741 C CA . LEU A 1 90 ? 7.154 2.308 -3.836 1.00 96.31 90 LEU A CA 1
ATOM 742 C C . LEU A 1 90 ? 7.556 2.122 -2.373 1.00 96.31 90 LEU A C 1
ATOM 744 O O . LEU A 1 90 ? 8.737 1.973 -2.065 1.00 96.31 90 LEU A O 1
ATOM 748 N N . TYR A 1 91 ? 6.565 2.103 -1.492 1.00 95.19 91 TYR A 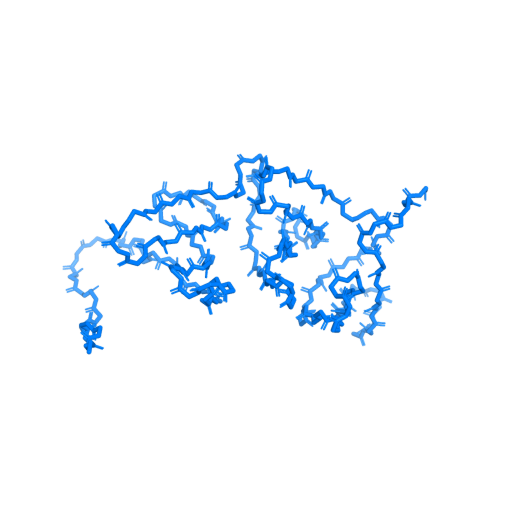N 1
ATOM 749 C CA . TYR A 1 91 ? 6.725 1.830 -0.067 1.00 95.19 91 TYR A CA 1
ATOM 750 C C . TYR A 1 91 ? 5.928 0.590 0.325 1.00 95.19 91 TYR A C 1
ATOM 752 O O . TYR A 1 91 ? 4.896 0.288 -0.280 1.00 95.19 91 TYR A O 1
ATOM 760 N N . VAL A 1 92 ? 6.380 -0.103 1.365 1.00 95.25 92 VAL A N 1
ATOM 761 C CA . VAL A 1 92 ? 5.621 -1.155 2.038 1.00 95.25 92 VAL A CA 1
ATOM 762 C C . VAL A 1 92 ? 5.422 -0.800 3.506 1.00 95.25 92 VAL A C 1
ATOM 764 O O . VAL A 1 92 ? 6.330 -0.305 4.171 1.00 95.25 92 VAL A O 1
ATOM 767 N N . TYR A 1 93 ? 4.216 -1.053 4.005 1.00 94.75 93 TYR A N 1
ATOM 768 C CA . TYR A 1 93 ? 3.842 -0.851 5.400 1.00 94.75 93 TYR A CA 1
ATOM 769 C C . TYR A 1 93 ? 3.506 -2.190 6.032 1.00 94.75 93 TYR A C 1
ATOM 771 O O . TYR A 1 93 ? 2.601 -2.883 5.562 1.00 94.75 93 TYR A O 1
ATOM 779 N N . ASP A 1 94 ? 4.191 -2.532 7.116 1.00 94.38 94 ASP A N 1
ATOM 780 C CA . ASP A 1 94 ? 3.807 -3.652 7.965 1.00 94.38 94 ASP A CA 1
ATOM 781 C C . ASP A 1 94 ? 2.667 -3.212 8.892 1.00 94.38 94 ASP A C 1
ATOM 783 O O . ASP A 1 94 ? 2.790 -2.258 9.661 1.00 94.38 94 ASP A O 1
ATOM 787 N N . ILE A 1 95 ? 1.526 -3.894 8.813 1.00 92.94 95 ILE A N 1
ATOM 788 C CA . ILE A 1 95 ? 0.310 -3.502 9.539 1.00 92.94 95 ILE A CA 1
ATOM 789 C C . ILE A 1 95 ? 0.472 -3.698 11.049 1.00 92.94 95 ILE A C 1
ATOM 791 O O . ILE A 1 95 ? -0.082 -2.926 11.833 1.00 92.94 95 ILE A O 1
ATOM 795 N N . SER A 1 96 ? 1.216 -4.725 11.463 1.00 90.38 96 SER A N 1
ATOM 796 C CA . SER A 1 96 ? 1.357 -5.086 12.873 1.00 90.38 96 SER A CA 1
ATOM 797 C C . SER A 1 96 ? 2.257 -4.115 13.632 1.00 90.38 96 SER A C 1
ATOM 799 O O . SER A 1 96 ? 1.934 -3.699 14.743 1.00 90.38 96 SER A O 1
ATOM 801 N N . THR A 1 97 ? 3.357 -3.713 13.005 1.00 90.19 97 THR A N 1
ATOM 802 C CA . THR A 1 97 ? 4.373 -2.833 13.588 1.00 90.19 97 THR A CA 1
ATOM 803 C C . THR A 1 97 ? 4.168 -1.368 13.210 1.00 90.19 97 THR A C 1
ATOM 805 O O . THR A 1 97 ? 4.735 -0.490 13.855 1.00 90.19 97 THR A O 1
ATOM 808 N N . GLN A 1 98 ? 3.350 -1.090 12.188 1.00 85.12 98 GLN A N 1
ATOM 809 C CA . GLN A 1 98 ? 3.197 0.227 11.556 1.00 85.12 98 GLN A CA 1
ATOM 810 C C . GLN A 1 98 ? 4.516 0.795 11.015 1.00 85.12 98 GLN A C 1
ATOM 812 O O . GLN A 1 98 ? 4.648 2.009 10.856 1.00 85.12 98 GLN A O 1
ATOM 817 N N . LEU A 1 99 ? 5.496 -0.071 10.744 1.00 89.44 99 LEU A N 1
ATOM 818 C CA . LEU A 1 99 ? 6.759 0.329 10.145 1.00 89.44 99 LEU A CA 1
ATOM 819 C C . LEU A 1 99 ? 6.614 0.447 8.630 1.00 89.44 99 LEU A C 1
ATOM 821 O O . LEU A 1 99 ? 5.944 -0.356 7.983 1.00 89.44 99 LEU A O 1
ATOM 825 N N . GLU A 1 100 ? 7.269 1.465 8.091 1.00 90.69 100 GLU A N 1
ATOM 826 C CA . GLU A 1 100 ? 7.331 1.789 6.672 1.00 90.69 100 GLU A CA 1
ATOM 827 C C . GLU A 1 100 ? 8.750 1.539 6.166 1.00 90.69 100 GLU A C 1
ATOM 829 O O . GLU A 1 100 ? 9.721 1.945 6.811 1.00 90.69 100 GLU A O 1
ATOM 834 N N . SER A 1 101 ? 8.878 0.918 4.997 1.00 91.50 101 SER A N 1
ATOM 835 C CA . SER A 1 101 ? 10.147 0.821 4.281 1.00 91.50 101 SER A CA 1
ATOM 836 C C . SER A 1 101 ? 9.962 1.115 2.797 1.00 91.50 101 SER A C 1
ATOM 838 O O . SER A 1 101 ? 8.974 0.732 2.171 1.00 91.50 101 SER A O 1
ATOM 840 N N . GLN A 1 102 ? 10.929 1.826 2.222 1.00 92.62 102 GLN A N 1
ATOM 841 C CA . GLN A 1 102 ? 10.969 2.067 0.787 1.00 92.62 102 GLN A CA 1
ATOM 842 C C . GLN A 1 102 ? 11.531 0.837 0.072 1.00 92.62 102 GLN A C 1
ATOM 844 O O . GLN A 1 102 ? 12.602 0.345 0.436 1.00 92.62 102 GLN A O 1
ATOM 849 N N . VAL A 1 103 ? 10.865 0.398 -0.994 1.00 93.50 103 VAL A N 1
ATOM 850 C CA . VAL A 1 103 ? 11.451 -0.542 -1.951 1.00 93.50 103 VAL A CA 1
ATOM 851 C C . VAL A 1 103 ? 12.400 0.254 -2.846 1.00 93.50 103 VAL A C 1
ATOM 853 O O . VAL A 1 103 ? 11.974 1.126 -3.608 1.00 93.50 103 VAL A O 1
ATOM 856 N N . LYS A 1 104 ? 13.705 0.016 -2.695 1.00 89.12 104 LYS A N 1
ATOM 857 C CA . LYS A 1 104 ? 14.746 0.720 -3.459 1.00 89.12 104 LYS A CA 1
ATOM 858 C C . LYS A 1 104 ? 14.940 0.088 -4.840 1.00 89.12 104 LYS A C 1
ATOM 860 O O . LYS A 1 104 ? 14.282 -0.885 -5.188 1.00 89.12 104 LYS A O 1
ATOM 865 N N . SER A 1 105 ? 15.825 0.690 -5.634 1.00 87.38 105 SER A N 1
ATOM 866 C CA . SER A 1 105 ? 16.243 0.185 -6.952 1.00 87.38 105 SER A CA 1
ATOM 867 C C . SER A 1 105 ? 15.120 0.063 -7.993 1.00 87.38 105 SER A C 1
ATOM 869 O O . SER A 1 105 ? 15.306 -0.531 -9.052 1.00 87.38 105 SER A O 1
ATOM 871 N N . ILE A 1 106 ? 13.973 0.707 -7.748 1.00 91.38 106 ILE A N 1
ATOM 872 C CA . ILE A 1 106 ? 12.928 0.890 -8.755 1.00 91.38 106 ILE A CA 1
ATOM 873 C C . ILE A 1 106 ? 13.386 1.958 -9.763 1.00 91.38 106 ILE A C 1
ATOM 875 O O . ILE A 1 106 ? 13.767 3.057 -9.341 1.00 91.38 106 ILE A O 1
ATOM 879 N N . PRO A 1 107 ? 13.345 1.681 -11.082 1.00 91.62 107 PRO A N 1
ATOM 880 C CA . PRO A 1 107 ? 13.676 2.670 -12.101 1.00 91.62 107 PRO A CA 1
ATOM 881 C C . PRO A 1 107 ? 12.838 3.947 -11.986 1.00 91.62 107 PRO A C 1
ATOM 883 O O . PRO A 1 107 ? 11.712 3.943 -11.495 1.00 91.62 107 PRO A O 1
ATOM 886 N N . PHE A 1 108 ? 13.368 5.054 -12.503 1.00 94.00 108 PHE A N 1
ATOM 887 C CA . PHE A 1 108 ? 12.619 6.304 -12.605 1.00 94.00 108 PHE A CA 1
ATOM 888 C C . PHE A 1 108 ? 11.361 6.122 -13.470 1.00 94.00 108 PHE A C 1
ATOM 890 O O . PHE A 1 108 ? 11.452 5.685 -14.620 1.00 94.00 108 PHE A O 1
ATOM 897 N N . GLY A 1 109 ? 10.198 6.518 -12.952 1.00 95.56 109 GLY A N 1
ATOM 898 C CA . GLY A 1 109 ? 8.949 6.481 -13.703 1.00 95.56 109 GLY A CA 1
ATOM 899 C C . GLY A 1 109 ? 7.703 6.643 -12.839 1.00 95.56 109 GLY A C 1
ATOM 900 O O . GLY A 1 109 ? 7.769 7.003 -11.664 1.00 95.56 109 GLY A O 1
ATOM 901 N N . VAL A 1 110 ? 6.559 6.368 -13.459 1.00 96.94 110 VAL A N 1
ATOM 902 C CA . VAL A 1 110 ? 5.246 6.318 -12.814 1.00 96.94 110 VAL A CA 1
ATOM 903 C C . VAL A 1 110 ? 4.811 4.863 -12.718 1.00 96.94 110 VAL A C 1
ATOM 905 O O . VAL A 1 110 ? 4.791 4.166 -13.735 1.00 96.94 110 VAL A O 1
ATOM 908 N N . ILE A 1 111 ? 4.456 4.432 -11.508 1.00 97.56 111 ILE A N 1
ATOM 909 C CA . ILE A 1 111 ? 4.011 3.070 -11.200 1.00 97.56 111 ILE A CA 1
ATOM 910 C C . ILE A 1 111 ? 2.481 3.001 -11.270 1.00 97.56 111 ILE A C 1
ATOM 912 O O . ILE A 1 111 ? 1.788 3.873 -10.743 1.00 97.56 111 ILE A O 1
ATOM 916 N N . SER A 1 112 ? 1.944 1.941 -11.872 1.00 96.12 112 SER A N 1
ATOM 917 C CA . SER A 1 112 ? 0.515 1.615 -11.842 1.00 96.12 112 SER A CA 1
ATOM 918 C C . SER A 1 112 ? 0.276 0.117 -11.642 1.00 96.12 112 SER A C 1
ATOM 920 O O . SER A 1 112 ? 1.202 -0.689 -11.659 1.00 96.12 112 SER A O 1
ATOM 922 N N . ASP A 1 113 ? -0.988 -0.257 -11.428 1.00 96.44 113 ASP A N 1
ATOM 923 C CA . ASP A 1 113 ? -1.454 -1.652 -11.476 1.00 96.44 113 ASP A CA 1
ATOM 924 C C . ASP A 1 113 ? -0.725 -2.623 -10.535 1.00 96.44 113 ASP A C 1
ATOM 926 O O . ASP A 1 113 ? -0.436 -3.767 -10.890 1.00 96.44 113 ASP A O 1
ATOM 930 N N . LEU A 1 114 ? -0.472 -2.172 -9.299 1.00 98.06 114 LEU A N 1
ATOM 931 C CA . LEU A 1 114 ? 0.060 -3.020 -8.233 1.00 98.06 114 LEU A CA 1
ATOM 932 C C . LEU A 1 114 ? -0.740 -4.329 -8.128 1.00 98.06 114 LEU A C 1
ATOM 934 O O . LEU A 1 114 ? -1.965 -4.315 -7.946 1.00 98.06 114 LEU A O 1
ATOM 938 N N . THR A 1 115 ? -0.035 -5.454 -8.191 1.00 98.19 115 THR A N 1
ATOM 939 C CA . THR A 1 115 ? -0.609 -6.795 -8.112 1.00 98.19 115 THR A CA 1
ATOM 940 C C . THR A 1 115 ? 0.296 -7.691 -7.282 1.00 98.19 115 THR A C 1
ATOM 942 O O . THR A 1 115 ? 1.422 -7.993 -7.665 1.00 98.19 115 THR A O 1
ATOM 945 N N . TRP A 1 116 ? -0.209 -8.134 -6.133 1.00 98.44 116 TRP A N 1
ATOM 946 C CA . TRP A 1 116 ? 0.501 -9.087 -5.289 1.00 98.44 116 TRP A CA 1
ATOM 947 C C . TRP A 1 116 ? 0.448 -10.493 -5.876 1.00 98.44 116 TRP A C 1
ATOM 949 O O . TRP A 1 116 ? -0.620 -10.980 -6.261 1.00 98.44 116 TRP A O 1
ATOM 959 N N . HIS A 1 117 ? 1.582 -11.185 -5.847 1.00 98.44 117 HIS A N 1
ATOM 960 C CA . HIS A 1 117 ? 1.598 -12.631 -5.967 1.00 98.44 117 HIS A CA 1
ATOM 961 C C . HIS A 1 117 ? 0.991 -13.279 -4.709 1.00 98.44 117 HIS A C 1
ATOM 963 O O . HIS A 1 117 ? 0.980 -12.703 -3.618 1.00 98.44 117 HIS A O 1
ATOM 969 N N . LYS A 1 118 ? 0.478 -14.511 -4.835 1.00 97.81 118 LYS A N 1
ATOM 970 C CA . LYS A 1 118 ? -0.207 -15.217 -3.733 1.00 97.81 118 LYS A CA 1
ATOM 971 C C . LYS A 1 118 ? 0.697 -15.491 -2.525 1.00 97.81 118 LYS A C 1
ATOM 973 O O . LYS A 1 118 ? 0.177 -15.698 -1.432 1.00 97.81 118 LYS A O 1
ATOM 978 N N . ASN A 1 119 ? 2.018 -15.478 -2.707 1.00 97.62 119 ASN A N 1
ATOM 979 C CA . ASN A 1 119 ? 2.984 -15.660 -1.621 1.00 97.62 119 ASN A CA 1
ATOM 980 C C . ASN A 1 119 ? 3.135 -14.435 -0.701 1.00 97.62 119 ASN A C 1
ATOM 982 O O . ASN A 1 119 ? 3.802 -14.553 0.319 1.00 97.62 119 ASN A O 1
ATOM 986 N N . SER A 1 120 ? 2.510 -13.293 -1.020 1.00 97.69 120 SER A N 1
ATOM 987 C CA . SER A 1 120 ? 2.615 -12.046 -0.240 1.00 97.69 120 SER A CA 1
ATOM 988 C C . SER A 1 120 ? 4.042 -11.475 -0.132 1.00 97.69 120 SER A C 1
ATOM 990 O O . SER A 1 120 ? 4.314 -10.692 0.774 1.00 97.69 120 SER A O 1
ATOM 992 N N . LEU A 1 121 ? 4.941 -11.857 -1.046 1.00 95.88 121 LEU A N 1
ATOM 993 C CA . LEU A 1 121 ? 6.328 -11.377 -1.116 1.00 95.88 121 LEU A CA 1
ATOM 994 C C . LEU A 1 121 ? 6.622 -10.693 -2.449 1.00 95.88 121 LEU A C 1
ATOM 996 O O . LEU A 1 121 ? 7.167 -9.592 -2.458 1.00 95.88 121 LEU A O 1
ATOM 1000 N N . ASP A 1 122 ? 6.197 -11.297 -3.559 1.00 97.50 122 ASP A N 1
ATOM 1001 C CA . ASP A 1 122 ? 6.416 -10.696 -4.870 1.00 97.50 122 ASP A CA 1
ATOM 1002 C C . ASP A 1 122 ? 5.296 -9.712 -5.201 1.00 97.50 122 ASP A C 1
ATOM 1004 O O . ASP A 1 122 ? 4.100 -10.020 -5.087 1.00 97.50 122 ASP A O 1
ATOM 1008 N N . LEU A 1 123 ? 5.687 -8.532 -5.666 1.00 98.00 123 LEU A N 1
ATOM 1009 C CA . LEU A 1 123 ? 4.780 -7.500 -6.139 1.00 98.00 123 LEU A CA 1
ATOM 1010 C C . LEU A 1 123 ? 5.088 -7.174 -7.597 1.00 98.00 123 LEU A C 1
ATOM 1012 O O . LEU A 1 123 ? 6.168 -6.678 -7.910 1.00 98.00 123 LEU A O 1
ATOM 1016 N N . ALA A 1 124 ? 4.117 -7.418 -8.473 1.00 98.12 124 ALA A N 1
ATOM 1017 C CA . ALA A 1 124 ? 4.166 -7.006 -9.867 1.00 98.12 124 ALA A CA 1
ATOM 1018 C C . ALA A 1 124 ? 3.501 -5.638 -10.060 1.00 98.12 124 ALA A C 1
ATOM 1020 O O . ALA A 1 124 ? 2.544 -5.295 -9.358 1.00 98.12 124 ALA A O 1
ATOM 1021 N N . PHE A 1 125 ? 3.996 -4.859 -11.018 1.00 97.88 125 PHE A N 1
ATOM 1022 C CA . PHE A 1 125 ? 3.447 -3.551 -11.361 1.00 97.88 125 PHE A CA 1
ATOM 1023 C C . PHE A 1 125 ? 3.842 -3.120 -12.775 1.00 97.88 125 PHE A C 1
ATOM 1025 O O . PHE A 1 125 ? 4.833 -3.584 -13.341 1.00 97.88 125 PHE A O 1
ATOM 1032 N N . ASN A 1 126 ? 3.070 -2.190 -13.326 1.00 97.38 126 ASN A N 1
ATOM 1033 C CA . ASN A 1 126 ? 3.418 -1.478 -14.546 1.00 97.38 126 ASN A CA 1
ATOM 1034 C C . ASN A 1 126 ? 4.288 -0.267 -14.204 1.00 97.38 126 ASN A C 1
ATOM 1036 O O . ASN A 1 126 ? 4.033 0.424 -13.214 1.00 97.38 126 ASN A O 1
ATOM 1040 N N . LEU A 1 127 ? 5.283 0.022 -15.038 1.00 96.56 127 LEU A N 1
ATOM 1041 C CA . LEU A 1 127 ? 6.078 1.240 -14.958 1.00 96.56 127 LEU A CA 1
ATOM 1042 C C . LEU A 1 127 ? 6.265 1.838 -16.346 1.00 96.56 127 LEU A C 1
ATOM 1044 O O . LEU A 1 127 ? 6.682 1.170 -17.295 1.00 96.56 127 LEU A O 1
ATOM 1048 N N . ARG A 1 128 ? 6.007 3.141 -16.432 1.00 95.69 128 ARG A N 1
ATOM 1049 C CA . ARG A 1 128 ? 6.256 3.953 -17.626 1.00 95.69 128 ARG A CA 1
ATOM 1050 C C . ARG A 1 128 ? 7.133 5.147 -17.288 1.00 95.69 128 ARG A C 1
ATOM 1052 O O . ARG A 1 128 ? 7.028 5.715 -16.201 1.00 95.69 128 ARG A O 1
ATOM 1059 N N . SER A 1 129 ? 7.960 5.567 -18.234 1.00 94.00 129 SER A N 1
ATOM 1060 C CA . SER A 1 129 ? 8.794 6.760 -18.094 1.00 94.00 129 SER A CA 1
ATOM 1061 C C . SER A 1 129 ? 8.885 7.508 -19.429 1.00 94.00 129 SER A C 1
ATOM 1063 O O . SER A 1 129 ? 8.521 6.957 -20.467 1.00 94.00 129 SER A O 1
ATOM 1065 N N . PRO A 1 130 ? 9.417 8.741 -19.461 1.00 91.19 130 PRO A N 1
ATOM 1066 C CA . PRO A 1 130 ? 9.701 9.427 -20.722 1.00 91.19 130 PRO A CA 1
ATOM 1067 C C . PRO A 1 130 ? 10.673 8.670 -21.644 1.00 91.19 130 PRO A C 1
ATOM 1069 O O . PRO A 1 130 ? 10.724 8.952 -22.836 1.00 91.19 130 PRO A O 1
ATOM 1072 N N . ARG A 1 131 ? 11.465 7.735 -21.098 1.00 87.94 131 ARG A N 1
ATOM 1073 C CA . ARG A 1 131 ? 12.478 6.955 -21.831 1.00 87.94 131 ARG A CA 1
ATOM 1074 C C . ARG A 1 131 ? 12.095 5.489 -22.024 1.00 87.94 131 ARG A C 1
ATOM 1076 O O . ARG A 1 131 ? 12.780 4.784 -22.756 1.00 87.94 131 ARG A O 1
ATOM 1083 N N . THR A 1 132 ? 11.027 5.034 -21.377 1.00 79.38 132 THR A N 1
ATOM 1084 C CA . THR A 1 132 ? 10.626 3.628 -21.356 1.00 79.38 132 THR A CA 1
ATOM 1085 C C . THR A 1 132 ? 9.132 3.543 -21.653 1.00 79.38 132 THR A C 1
ATOM 1087 O O . THR A 1 132 ? 8.345 4.107 -20.883 1.00 79.38 132 THR A O 1
ATOM 1090 N N . PRO A 1 133 ? 8.708 2.840 -22.724 1.00 87.88 133 PRO A N 1
ATOM 1091 C CA . PRO A 1 133 ? 7.297 2.508 -22.895 1.00 87.88 133 PRO A CA 1
ATOM 1092 C C . PRO A 1 133 ? 6.795 1.702 -21.687 1.00 87.88 133 PRO A C 1
ATOM 1094 O O . PRO A 1 133 ? 7.587 1.227 -20.874 1.00 87.88 133 PRO A O 1
ATOM 1097 N N . ASN A 1 134 ? 5.476 1.573 -21.540 1.00 92.00 134 ASN A N 1
ATOM 1098 C CA . ASN A 1 134 ? 4.904 0.870 -20.394 1.00 92.00 134 ASN A CA 1
ATOM 1099 C C . ASN A 1 134 ? 5.389 -0.590 -20.351 1.00 92.00 134 ASN A C 1
ATOM 1101 O O . ASN A 1 134 ? 5.087 -1.356 -21.264 1.00 92.00 134 ASN A O 1
ATOM 1105 N N . ASN A 1 135 ? 6.115 -0.952 -19.294 1.00 94.81 135 ASN A N 1
ATOM 1106 C CA . ASN A 1 135 ? 6.692 -2.276 -19.081 1.00 94.81 135 ASN A CA 1
ATOM 1107 C C . ASN A 1 135 ? 6.220 -2.858 -17.746 1.00 94.81 135 ASN A C 1
ATOM 1109 O O . ASN A 1 135 ? 5.884 -2.121 -16.819 1.00 94.81 135 ASN A O 1
ATOM 1113 N N . ILE A 1 136 ? 6.235 -4.186 -17.648 1.00 95.38 136 ILE A N 1
ATOM 1114 C CA . ILE A 1 136 ? 5.878 -4.919 -16.431 1.00 95.38 136 ILE A CA 1
ATOM 1115 C C . ILE A 1 136 ? 7.156 -5.246 -15.656 1.00 95.38 136 ILE A C 1
ATOM 1117 O O . ILE A 1 136 ? 8.124 -5.747 -16.228 1.00 95.38 136 ILE A O 1
ATOM 1121 N N . TYR A 1 137 ? 7.130 -4.988 -14.354 1.00 95.62 137 TYR A N 1
ATOM 1122 C CA . TYR A 1 137 ? 8.195 -5.292 -13.403 1.00 95.62 137 TYR A CA 1
ATOM 1123 C C . TYR A 1 137 ? 7.645 -6.152 -12.265 1.00 95.62 137 TYR A C 1
ATOM 1125 O O . TYR A 1 137 ? 6.443 -6.136 -11.989 1.00 95.62 137 TYR A O 1
ATOM 1133 N N . SER A 1 138 ? 8.531 -6.868 -11.576 1.00 96.00 138 SER A N 1
ATOM 1134 C CA . SER A 1 138 ? 8.241 -7.529 -10.305 1.00 96.00 138 SER A CA 1
ATOM 1135 C C . SER A 1 138 ? 9.404 -7.360 -9.338 1.00 96.00 138 SER A C 1
ATOM 1137 O O . SER A 1 138 ? 10.556 -7.349 -9.770 1.00 96.00 138 SER A O 1
ATOM 1139 N N . VAL A 1 139 ? 9.104 -7.261 -8.046 1.00 95.88 139 VAL A N 1
ATOM 1140 C CA . VAL A 1 139 ? 10.100 -7.163 -6.968 1.00 95.88 139 VAL A CA 1
ATOM 1141 C C . VAL A 1 139 ? 9.728 -8.071 -5.802 1.00 95.88 139 VAL A C 1
ATOM 1143 O O . VAL A 1 139 ? 8.544 -8.171 -5.476 1.00 95.88 139 VAL A O 1
ATOM 1146 N N . ASP A 1 140 ? 10.727 -8.668 -5.149 1.00 94.81 140 ASP A N 1
ATOM 1147 C CA . ASP A 1 140 ? 10.581 -9.210 -3.796 1.00 94.81 140 ASP A CA 1
ATOM 114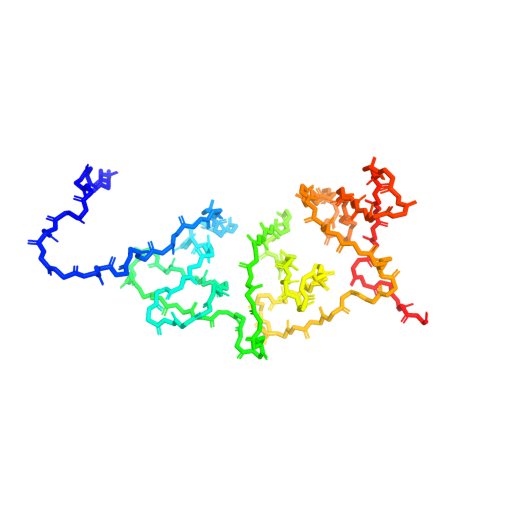8 C C . ASP A 1 140 ? 10.717 -8.046 -2.804 1.00 94.81 140 ASP A C 1
ATOM 1150 O O . ASP A 1 140 ? 11.741 -7.359 -2.737 1.00 94.81 140 ASP A O 1
ATOM 1154 N N . ILE A 1 141 ? 9.663 -7.803 -2.027 1.00 91.62 141 ILE A N 1
ATOM 1155 C CA . ILE A 1 141 ? 9.611 -6.680 -1.083 1.00 91.62 141 ILE A CA 1
ATOM 1156 C C . ILE A 1 141 ? 10.547 -6.825 0.131 1.00 91.62 141 ILE A C 1
ATOM 1158 O O . ILE A 1 141 ? 10.670 -5.880 0.912 1.00 91.62 141 ILE A O 1
ATOM 1162 N N . LYS A 1 142 ? 11.179 -7.988 0.324 1.00 84.69 142 LYS A N 1
ATOM 1163 C CA . LYS A 1 142 ? 12.131 -8.272 1.409 1.00 84.69 142 LYS A CA 1
ATOM 1164 C C . LYS A 1 142 ? 13.575 -8.387 0.944 1.00 84.69 142 LYS A C 1
ATOM 1166 O O . LYS A 1 142 ? 14.462 -8.420 1.798 1.00 84.69 142 LYS A O 1
ATOM 1171 N N . GLU A 1 143 ? 13.824 -8.479 -0.359 1.00 79.44 143 GLU A N 1
ATOM 1172 C CA . GLU A 1 143 ? 15.184 -8.619 -0.863 1.00 79.44 143 GLU A CA 1
ATOM 1173 C C . GLU A 1 143 ? 16.014 -7.374 -0.496 1.00 79.44 143 GLU A C 1
ATOM 1175 O O . GLU A 1 143 ? 15.534 -6.245 -0.665 1.00 79.44 143 GLU A O 1
ATOM 1180 N N . PRO A 1 144 ? 17.241 -7.539 0.040 1.00 61.53 144 PRO A N 1
ATOM 1181 C CA . PRO A 1 144 ? 18.119 -6.416 0.326 1.00 61.53 144 PRO A CA 1
ATOM 1182 C C . PRO A 1 144 ? 18.470 -5.707 -0.980 1.00 61.53 144 PRO A C 1
ATOM 1184 O O . PRO A 1 144 ? 19.239 -6.203 -1.798 1.00 61.53 144 PRO A O 1
ATOM 1187 N N . GLN A 1 145 ? 17.890 -4.531 -1.168 1.00 54.50 145 GLN A N 1
ATOM 1188 C CA . GLN A 1 145 ? 18.150 -3.700 -2.332 1.00 54.50 145 GLN A CA 1
ATOM 1189 C C . GLN A 1 145 ? 19.457 -2.924 -2.086 1.00 54.50 145 GLN A C 1
ATOM 1191 O O . GLN A 1 145 ? 19.432 -1.844 -1.479 1.00 54.50 145 GLN A O 1
ATOM 1196 N N . ASN A 1 146 ? 20.584 -3.538 -2.463 1.00 46.81 146 ASN A N 1
ATOM 1197 C CA . ASN A 1 146 ? 21.919 -2.922 -2.479 1.00 46.81 146 ASN A CA 1
ATOM 1198 C C . ASN A 1 146 ? 22.048 -1.872 -3.588 1.00 46.81 146 ASN A C 1
ATOM 1200 O O . ASN A 1 146 ? 21.489 -2.095 -4.687 1.00 46.81 146 ASN A O 1
#

pLDDT: mean 87.66, std 17.1, range [32.47, 98.44]

Sequence (146 aa):
MILDKRPFYHHRGSRHIEYFRTPQFSKDGKGIYVVTDFNSKVRYLAYLDLATKKYTRISKNTQWEIDNFKLSPDGKTIAVTCNEEGVSKLYVYDISTQLESQVKSIPFGVISDLTWHKNSLDLAFNLRSPRTPNNIYSVDIKEPQN